Protein AF-A0A376KZ26-F1 (afdb_monomer)

Structure (mmCIF, N/CA/C/O backbone):
data_AF-A0A376KZ26-F1
#
_entry.id   AF-A0A376KZ26-F1
#
loop_
_atom_site.group_PDB
_atom_site.id
_atom_site.type_symbol
_atom_site.label_atom_id
_atom_site.label_alt_id
_atom_site.label_comp_id
_atom_site.label_asym_id
_atom_site.label_entity_id
_atom_site.label_seq_id
_atom_site.pdbx_PDB_ins_code
_atom_site.Cartn_x
_atom_site.Cartn_y
_atom_site.Cartn_z
_atom_site.occupancy
_atom_site.B_iso_or_equiv
_atom_site.auth_seq_id
_atom_site.auth_comp_id
_atom_site.auth_asym_id
_atom_site.auth_atom_id
_atom_site.pdbx_PDB_model_num
ATOM 1 N N . MET A 1 1 ? -1.395 28.522 -6.154 1.00 63.47 1 MET A N 1
ATOM 2 C CA . MET A 1 1 ? -1.865 27.181 -6.564 1.00 63.47 1 MET A CA 1
ATOM 3 C C . MET A 1 1 ? -0.899 26.674 -7.624 1.00 63.47 1 MET A C 1
ATOM 5 O O . MET A 1 1 ? -0.455 27.498 -8.410 1.00 63.47 1 MET A O 1
ATOM 9 N N . ILE A 1 2 ? -0.518 25.394 -7.625 1.00 85.00 2 ILE A N 1
ATOM 10 C CA . ILE A 1 2 ? 0.283 24.841 -8.731 1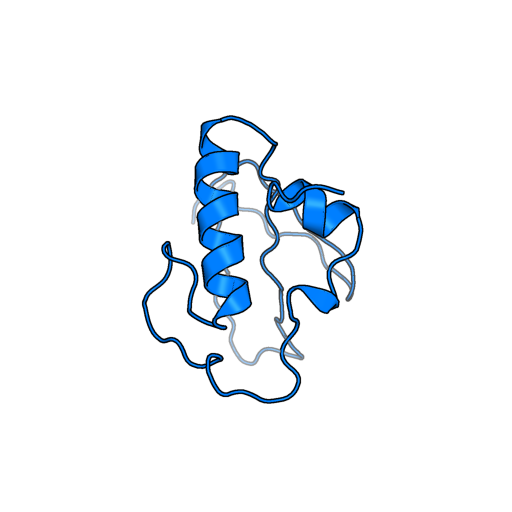.00 85.00 2 ILE A CA 1
ATOM 11 C C . ILE A 1 2 ? -0.651 24.752 -9.942 1.00 85.00 2 ILE A C 1
ATOM 13 O O . ILE A 1 2 ? -1.667 24.070 -9.860 1.00 85.00 2 ILE A O 1
ATOM 17 N N . GLU A 1 3 ? -0.351 25.471 -11.025 1.00 90.69 3 GLU A N 1
ATOM 18 C CA . GLU A 1 3 ? -1.288 25.699 -12.144 1.00 90.69 3 GLU A CA 1
ATOM 19 C C . GLU A 1 3 ? -1.763 24.411 -12.831 1.00 90.69 3 GLU A C 1
ATOM 21 O O . GLU A 1 3 ? -2.890 24.353 -13.308 1.00 90.69 3 GLU A O 1
ATOM 26 N N . ALA A 1 4 ? -0.933 23.365 -12.834 1.00 96.25 4 ALA A N 1
ATOM 27 C CA . ALA A 1 4 ? -1.249 22.074 -13.444 1.00 96.25 4 ALA A CA 1
ATOM 28 C C . ALA A 1 4 ? -1.855 21.042 -12.469 1.00 96.25 4 ALA A C 1
ATOM 30 O O . ALA A 1 4 ? -2.120 19.907 -12.871 1.00 96.25 4 ALA A O 1
ATOM 31 N N . LEU A 1 5 ? -2.067 21.389 -11.191 1.00 97.31 5 LEU A N 1
ATOM 32 C CA . LEU A 1 5 ? -2.683 20.467 -10.234 1.00 97.31 5 LEU A CA 1
ATOM 33 C C . LEU A 1 5 ? -4.133 20.196 -10.651 1.00 97.31 5 LEU A C 1
ATOM 35 O O . LEU A 1 5 ? -4.945 21.114 -10.731 1.00 97.31 5 LEU A O 1
ATOM 39 N N . THR A 1 6 ? -4.457 18.929 -10.895 1.00 97.12 6 THR A N 1
ATOM 40 C CA . THR A 1 6 ? -5.784 18.501 -11.349 1.00 97.12 6 THR A CA 1
ATOM 41 C C . THR A 1 6 ? -6.334 17.442 -10.403 1.00 97.12 6 THR A C 1
ATOM 43 O O . THR A 1 6 ? -5.582 16.616 -9.887 1.00 97.12 6 THR A O 1
ATOM 46 N N . SER A 1 7 ? -7.643 17.482 -10.150 1.00 97.56 7 SER A N 1
ATOM 47 C CA . SER A 1 7 ? -8.310 16.477 -9.321 1.00 97.56 7 SER A CA 1
ATOM 48 C C . SER A 1 7 ? -8.388 15.135 -10.050 1.00 97.56 7 SER A C 1
ATOM 50 O O . SER A 1 7 ? -8.537 15.090 -11.273 1.00 97.56 7 SER A O 1
ATOM 52 N N . ILE A 1 8 ? -8.327 14.042 -9.294 1.00 98.31 8 ILE A N 1
ATOM 53 C CA . ILE A 1 8 ? -8.716 12.726 -9.804 1.00 98.31 8 ILE A CA 1
ATOM 54 C C . ILE A 1 8 ? -10.203 12.749 -10.213 1.00 98.31 8 ILE A C 1
ATOM 56 O O . ILE A 1 8 ? -10.970 13.571 -9.700 1.00 98.31 8 ILE A O 1
ATOM 60 N N . PRO A 1 9 ? -10.647 11.881 -11.137 1.00 98.19 9 PRO A N 1
ATOM 61 C CA . PRO A 1 9 ? -12.068 11.769 -11.446 1.00 98.19 9 PRO A CA 1
ATOM 62 C C . PRO A 1 9 ? -12.872 11.315 -10.219 1.00 98.19 9 PRO A C 1
ATOM 64 O O . PRO A 1 9 ? -12.321 10.841 -9.225 1.00 98.19 9 PRO A O 1
ATOM 67 N N . LYS A 1 10 ? -14.202 11.422 -10.307 1.00 97.88 10 LYS A N 1
ATOM 68 C CA . LYS A 1 10 ? -15.085 10.735 -9.357 1.00 97.88 10 LYS A CA 1
ATOM 69 C C . LYS A 1 10 ? -14.877 9.226 -9.478 1.00 97.88 10 LYS A C 1
ATOM 71 O O . LYS A 1 10 ? -14.725 8.728 -10.591 1.00 97.88 10 LYS A O 1
ATOM 76 N N . LEU A 1 11 ? -14.896 8.549 -8.338 1.00 98.44 11 LEU A N 1
ATOM 77 C CA . LEU A 1 11 ? -14.687 7.112 -8.222 1.00 98.44 11 LEU A CA 1
ATOM 78 C C . LEU A 1 11 ? -15.863 6.475 -7.490 1.00 98.44 11 LEU A C 1
ATOM 80 O O . LEU A 1 11 ? -16.463 7.102 -6.613 1.00 98.44 11 LEU A O 1
ATOM 84 N N . GLU A 1 12 ? -16.116 5.216 -7.810 1.00 98.44 12 GLU A N 1
ATOM 85 C CA . GLU A 1 12 ? -17.002 4.323 -7.079 1.00 98.44 12 GLU A CA 1
ATOM 86 C C . GLU A 1 12 ? -16.181 3.310 -6.262 1.00 98.44 12 GLU A C 1
ATOM 88 O O . GLU A 1 12 ? -14.988 3.085 -6.494 1.00 98.44 12 GLU A O 1
ATOM 93 N N . ALA A 1 13 ? -16.809 2.674 -5.271 1.00 98.44 13 ALA A N 1
ATOM 94 C CA . ALA A 1 13 ? -16.138 1.649 -4.477 1.00 98.44 13 ALA A CA 1
ATOM 95 C C . ALA A 1 13 ? -15.705 0.465 -5.364 1.00 98.44 13 ALA A C 1
ATOM 97 O O . ALA A 1 13 ? -16.534 -0.176 -6.007 1.00 98.44 13 ALA A O 1
ATOM 98 N N . GLY A 1 14 ? -14.404 0.162 -5.357 1.00 98.31 14 GLY A N 1
ATOM 99 C CA . GLY A 1 14 ? -13.790 -0.868 -6.204 1.00 98.31 14 GLY A CA 1
ATOM 100 C C . GLY A 1 14 ? -12.929 -0.304 -7.336 1.00 98.31 14 GLY A C 1
ATOM 101 O O . GLY A 1 14 ? -12.095 -1.038 -7.869 1.00 98.31 14 GLY A O 1
ATOM 102 N N . ASP A 1 15 ? -13.060 0.986 -7.655 1.00 98.69 15 ASP A N 1
ATOM 103 C CA . ASP A 1 15 ? -12.157 1.654 -8.589 1.00 98.69 15 ASP A CA 1
ATOM 104 C C . ASP A 1 15 ? -10.741 1.791 -8.010 1.00 98.69 15 ASP A C 1
ATOM 106 O O . ASP A 1 15 ? -10.519 1.774 -6.797 1.00 98.69 15 ASP A O 1
ATOM 110 N N . SER A 1 16 ? -9.761 1.962 -8.900 1.00 98.69 16 SER A N 1
ATOM 111 C CA . SER A 1 16 ? -8.371 2.230 -8.526 1.00 98.69 16 SER A CA 1
ATOM 112 C C . SER A 1 16 ? -7.796 3.381 -9.342 1.00 98.69 16 SER A C 1
ATOM 114 O O . SER A 1 16 ? -8.135 3.571 -10.510 1.00 98.69 16 SER A O 1
ATOM 116 N N . VAL A 1 17 ? -6.896 4.141 -8.721 1.00 98.56 17 VAL A N 1
ATOM 117 C CA . VAL A 1 17 ? -6.126 5.208 -9.365 1.00 98.56 17 VAL A CA 1
ATOM 118 C C . VAL A 1 17 ? -4.642 4.921 -9.211 1.00 98.56 17 VAL A C 1
ATOM 120 O O . VAL A 1 17 ? -4.198 4.413 -8.184 1.00 98.56 17 VAL A O 1
ATOM 123 N N . TRP A 1 18 ? -3.878 5.251 -10.246 1.00 98.75 18 TRP A N 1
ATOM 124 C CA . TRP A 1 18 ? -2.455 4.950 -10.329 1.00 98.75 18 TRP A CA 1
ATOM 125 C C . TRP A 1 18 ? -1.709 6.195 -10.781 1.00 98.75 18 TRP A C 1
ATOM 127 O O . TRP A 1 18 ? -2.157 6.902 -11.684 1.00 98.75 18 TRP A O 1
ATOM 137 N N . TRP A 1 19 ? -0.551 6.443 -10.184 1.00 98.62 19 TRP A N 1
ATOM 138 C CA . TRP A 1 19 ? 0.366 7.487 -10.617 1.00 98.62 19 TRP A CA 1
ATOM 139 C C . TRP A 1 19 ? 1.794 6.947 -10.618 1.00 98.62 19 TRP A C 1
ATOM 141 O O . TRP A 1 19 ? 2.142 6.045 -9.857 1.00 98.62 19 TRP A O 1
ATOM 151 N N . HIS A 1 20 ? 2.621 7.475 -11.518 1.00 98.75 20 HIS A N 1
ATOM 152 C CA . HIS A 1 20 ? 4.039 7.132 -11.581 1.00 98.75 20 HIS A CA 1
ATOM 153 C C . HIS A 1 20 ? 4.763 7.623 -10.313 1.00 98.75 20 HIS A C 1
ATOM 155 O O . HIS A 1 20 ? 4.370 8.640 -9.744 1.00 98.75 20 HIS A O 1
ATOM 161 N N . CYS A 1 21 ? 5.829 6.937 -9.878 1.00 98.19 21 CYS A N 1
ATOM 162 C CA . CYS A 1 21 ? 6.525 7.245 -8.617 1.00 98.19 21 CYS A CA 1
ATOM 163 C C . CYS A 1 21 ? 7.090 8.674 -8.536 1.00 98.19 21 CYS A C 1
ATOM 165 O O . CYS A 1 21 ? 7.291 9.182 -7.437 1.00 98.19 21 CYS A O 1
ATOM 167 N N . ASP A 1 22 ? 7.273 9.328 -9.684 1.00 98.56 22 ASP A N 1
ATOM 168 C CA . ASP A 1 22 ? 7.778 10.704 -9.784 1.00 98.56 22 ASP A CA 1
ATOM 169 C C . ASP A 1 22 ? 6.663 11.763 -9.938 1.00 98.56 22 ASP A C 1
ATOM 171 O O . ASP A 1 22 ? 6.947 12.947 -10.113 1.00 98.56 22 ASP A O 1
ATOM 175 N N . VAL A 1 23 ? 5.382 11.372 -9.915 1.00 98.38 23 VAL A N 1
ATOM 176 C CA . VAL A 1 23 ? 4.255 12.311 -10.058 1.00 98.38 23 VAL A CA 1
ATOM 177 C C . VAL A 1 23 ? 3.996 13.040 -8.741 1.00 98.38 23 VAL A C 1
ATOM 179 O O . VAL A 1 23 ? 3.741 12.427 -7.700 1.00 98.38 23 VAL 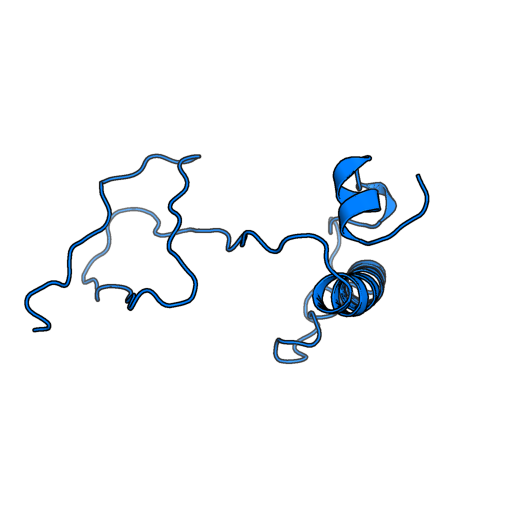A O 1
ATOM 182 N N . ILE A 1 24 ? 4.001 14.374 -8.807 1.00 97.88 24 ILE A N 1
ATOM 183 C CA . ILE A 1 24 ? 3.564 15.240 -7.708 1.00 97.88 24 ILE A CA 1
ATOM 184 C C . ILE A 1 24 ? 2.085 14.959 -7.424 1.00 97.88 24 ILE A C 1
ATOM 186 O O . ILE A 1 24 ? 1.253 15.040 -8.325 1.00 97.88 24 ILE A O 1
ATOM 190 N N . HIS A 1 25 ? 1.755 14.669 -6.168 1.00 97.56 25 HIS A N 1
ATOM 191 C CA . HIS A 1 25 ? 0.391 14.392 -5.730 1.00 97.56 25 HIS A CA 1
ATOM 192 C C . HIS A 1 25 ? 0.115 15.034 -4.366 1.00 97.56 25 HIS A C 1
ATOM 194 O O . HIS A 1 25 ? 1.031 15.305 -3.588 1.00 97.56 25 HIS A O 1
ATOM 200 N N . SER A 1 26 ? -1.158 15.301 -4.083 1.00 97.19 26 SER A N 1
ATOM 201 C CA . SER A 1 26 ? -1.625 15.819 -2.798 1.00 97.19 26 SER A CA 1
ATOM 202 C C . SER A 1 26 ? -3.062 15.376 -2.526 1.00 97.19 26 SER A C 1
ATOM 204 O O . SER A 1 26 ? -3.793 14.993 -3.439 1.00 97.19 26 SER A O 1
ATOM 206 N N . VAL A 1 27 ? -3.467 15.442 -1.257 1.00 97.38 27 VAL A N 1
ATOM 207 C CA . VAL A 1 27 ? -4.860 15.268 -0.833 1.00 97.38 27 VAL A CA 1
ATOM 208 C C . VAL A 1 27 ? -5.434 16.654 -0.550 1.00 97.38 27 VAL A C 1
ATOM 210 O O . VAL A 1 27 ? -4.842 17.428 0.203 1.00 97.38 27 VAL A O 1
ATOM 213 N N . ALA A 1 28 ? -6.554 16.993 -1.189 1.00 96.69 28 ALA A N 1
ATOM 214 C CA . ALA A 1 28 ? -7.202 18.285 -0.991 1.00 96.69 28 ALA A CA 1
ATOM 215 C C . ALA A 1 28 ? -7.799 18.395 0.428 1.00 96.69 28 ALA A C 1
ATOM 217 O O . ALA A 1 28 ? -8.287 17.393 0.956 1.00 96.69 28 ALA A O 1
ATOM 218 N N . PRO A 1 29 ? -7.800 19.590 1.050 1.00 96.94 29 PRO A N 1
ATOM 219 C CA . PRO A 1 29 ? -8.520 19.804 2.301 1.00 96.94 29 PRO A CA 1
ATOM 220 C C . PRO A 1 29 ? -10.032 19.672 2.080 1.00 96.94 29 PRO A C 1
ATOM 222 O O . PRO A 1 29 ? -10.537 19.946 0.989 1.00 96.94 29 PRO A O 1
ATOM 225 N N . VAL A 1 30 ? -10.761 19.294 3.131 1.00 97.00 30 VAL A N 1
ATOM 226 C CA . VAL A 1 30 ? -12.218 19.148 3.090 1.00 97.00 30 VAL A CA 1
ATOM 227 C C . VAL A 1 30 ? -12.856 19.754 4.333 1.00 97.00 30 VAL A C 1
ATOM 229 O O . VAL A 1 30 ? -12.377 19.574 5.451 1.00 97.00 30 VAL A O 1
ATOM 232 N N . GLU A 1 31 ? -13.971 20.444 4.128 1.00 97.88 31 GLU A N 1
ATOM 233 C CA . GLU A 1 31 ? -14.876 20.878 5.186 1.00 97.88 31 GLU A CA 1
ATOM 234 C C . GLU A 1 31 ? -16.204 20.139 5.012 1.00 97.88 31 GLU A C 1
ATOM 236 O O . GLU A 1 31 ? -16.701 20.012 3.893 1.00 97.88 31 GLU A O 1
ATOM 241 N N . ASN A 1 32 ? -16.775 19.638 6.112 1.00 96.94 32 ASN A N 1
ATOM 242 C CA . ASN A 1 32 ? -18.063 18.932 6.118 1.00 96.94 32 ASN A CA 1
ATOM 243 C C . ASN A 1 32 ? -18.163 17.804 5.061 1.00 96.94 32 ASN A C 1
ATOM 245 O O . ASN A 1 32 ? -19.115 17.751 4.275 1.00 96.94 32 ASN A O 1
ATOM 249 N N . GLN A 1 33 ? -17.162 16.914 5.025 1.00 97.19 33 GLN A N 1
ATOM 250 C CA . GLN A 1 33 ? -17.121 15.793 4.082 1.00 97.19 33 GLN A CA 1
ATOM 251 C C . GLN A 1 33 ? -18.423 14.982 4.118 1.00 97.19 33 GLN A C 1
ATOM 253 O O . GLN A 1 33 ? -18.912 14.613 5.184 1.00 97.19 33 GLN A O 1
ATOM 258 N N . GLN A 1 34 ? -18.956 14.676 2.937 1.00 97.94 34 GLN A N 1
ATOM 259 C CA . GLN A 1 34 ? -20.118 13.808 2.781 1.00 97.94 34 GLN A CA 1
ATOM 260 C C . GLN A 1 34 ? -19.656 12.393 2.433 1.00 97.94 34 GLN A C 1
ATOM 262 O O . GLN A 1 34 ? -18.938 12.196 1.455 1.00 97.94 34 GLN A O 1
ATOM 267 N N . GLY A 1 35 ? -20.075 11.410 3.230 1.00 96.56 35 GLY A N 1
ATOM 268 C CA . GLY A 1 35 ? -19.636 10.023 3.075 1.00 96.56 35 GLY A CA 1
ATOM 269 C C . GLY A 1 35 ? -18.186 9.779 3.516 1.00 96.56 35 GLY A C 1
ATOM 270 O O . GLY A 1 35 ? -17.586 10.562 4.256 1.00 96.56 35 GLY A O 1
ATOM 271 N N . TRP A 1 36 ? -17.633 8.650 3.075 1.00 97.62 36 TRP A N 1
ATOM 272 C CA . TRP A 1 36 ? -16.316 8.162 3.485 1.00 97.62 36 TRP A CA 1
ATOM 273 C C . TRP A 1 36 ? -15.258 8.411 2.409 1.00 97.62 36 TRP A C 1
ATOM 275 O O . TRP A 1 36 ? -15.508 8.186 1.229 1.00 97.62 36 TRP A O 1
ATOM 285 N N . GLY A 1 37 ? -14.058 8.803 2.837 1.00 96.88 37 GLY A N 1
ATOM 286 C CA . GLY A 1 37 ? -12.866 8.944 1.993 1.00 96.88 37 GLY A CA 1
ATOM 287 C C . GLY A 1 37 ? -11.882 7.796 2.213 1.00 96.88 37 GLY A C 1
ATOM 288 O O . GLY A 1 37 ? -10.698 8.036 2.430 1.00 96.88 37 GLY A O 1
ATOM 289 N N . ASN A 1 38 ? -12.381 6.558 2.259 1.00 98.44 38 ASN A N 1
ATOM 290 C CA . ASN A 1 38 ? -11.587 5.386 2.633 1.00 98.44 38 ASN A CA 1
ATOM 291 C C . ASN A 1 38 ? -10.851 4.823 1.412 1.00 98.44 38 ASN A C 1
ATOM 293 O O . ASN A 1 38 ? -11.467 4.591 0.373 1.00 98.44 38 ASN A O 1
ATOM 297 N N . VAL A 1 39 ? -9.558 4.539 1.559 1.00 98.50 39 VAL A N 1
ATOM 298 C CA . VAL A 1 39 ? -8.726 3.912 0.522 1.00 98.50 39 VAL A CA 1
ATOM 299 C C . VAL A 1 39 ? -7.797 2.868 1.140 1.00 98.50 39 VAL A C 1
ATOM 301 O O . VAL A 1 39 ? -7.450 2.960 2.316 1.00 98.50 39 VAL A O 1
ATOM 304 N N . MET A 1 40 ? -7.369 1.891 0.340 1.00 98.62 40 MET A N 1
ATOM 305 C CA . MET A 1 40 ? -6.270 0.980 0.678 1.00 98.62 40 MET A CA 1
ATOM 306 C C . MET A 1 40 ? -5.079 1.278 -0.234 1.00 98.62 40 MET A C 1
ATOM 308 O O . MET A 1 40 ? -5.240 1.368 -1.450 1.00 98.62 40 MET A O 1
ATOM 312 N N . TYR A 1 41 ? -3.882 1.417 0.336 1.00 98.50 41 TYR A N 1
ATOM 313 C CA . TYR A 1 41 ? -2.664 1.673 -0.435 1.00 98.50 41 TYR A CA 1
ATOM 314 C C . TYR A 1 41 ? -2.071 0.361 -0.963 1.00 98.50 41 TYR A C 1
ATOM 316 O O . TYR A 1 41 ? -1.561 -0.448 -0.191 1.0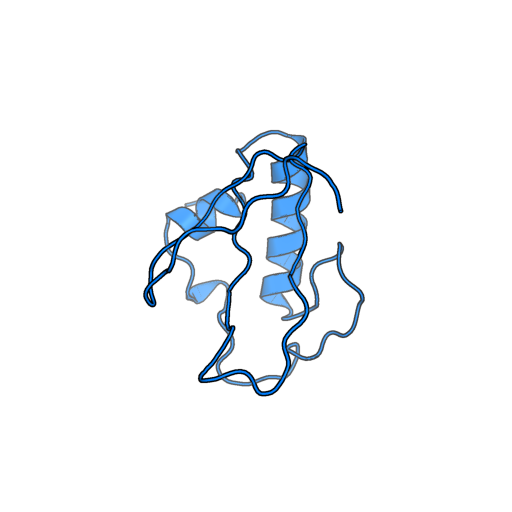0 98.50 41 TYR A O 1
ATOM 324 N N . ILE A 1 42 ? -2.131 0.154 -2.283 1.00 98.62 42 ILE A N 1
ATOM 325 C CA . ILE A 1 42 ? -1.620 -1.049 -2.960 1.00 98.62 42 ILE A CA 1
ATOM 326 C C . ILE A 1 42 ? -0.760 -0.611 -4.162 1.00 98.62 42 ILE A C 1
ATOM 328 O O . ILE A 1 42 ? -1.309 -0.292 -5.216 1.00 98.62 42 ILE A O 1
ATOM 332 N N . PRO A 1 43 ? 0.580 -0.545 -4.031 1.00 98.56 43 PRO A N 1
ATOM 333 C CA . PRO A 1 43 ? 1.451 -0.078 -5.106 1.00 98.56 43 PRO A CA 1
ATOM 334 C C . PRO A 1 43 ? 1.757 -1.175 -6.136 1.00 98.56 43 PRO A C 1
ATOM 336 O O . PRO A 1 43 ? 1.670 -2.372 -5.859 1.00 98.56 43 PRO A O 1
ATOM 339 N N . ALA A 1 44 ? 2.235 -0.761 -7.310 1.00 98.69 44 ALA A N 1
ATOM 340 C CA . ALA A 1 44 ? 2.869 -1.655 -8.274 1.00 98.69 44 ALA A CA 1
ATOM 341 C C . ALA A 1 44 ? 4.387 -1.720 -8.013 1.00 98.69 44 ALA A C 1
ATOM 343 O O . ALA A 1 44 ? 5.139 -0.850 -8.447 1.00 98.69 44 ALA A O 1
ATOM 344 N N . ALA A 1 45 ? 4.843 -2.758 -7.306 1.00 98.56 45 ALA A N 1
ATOM 345 C CA . ALA A 1 45 ? 6.262 -3.014 -7.045 1.00 98.56 45 ALA A CA 1
ATOM 346 C C . ALA A 1 45 ? 6.722 -4.279 -7.804 1.00 98.56 45 ALA A C 1
ATOM 348 O O . ALA A 1 45 ? 6.436 -5.392 -7.358 1.00 98.56 45 ALA A O 1
ATOM 349 N N . PRO A 1 46 ? 7.402 -4.153 -8.962 1.00 98.56 46 PRO A N 1
ATOM 350 C CA . PRO A 1 46 ? 7.757 -5.307 -9.786 1.00 98.56 46 PRO A CA 1
ATOM 351 C C . PRO A 1 46 ? 8.798 -6.202 -9.107 1.00 98.56 46 PRO A C 1
ATOM 353 O O . PRO A 1 46 ? 9.620 -5.736 -8.315 1.00 98.56 46 PRO A O 1
ATOM 356 N N . MET A 1 47 ? 8.796 -7.489 -9.462 1.00 98.44 47 MET A N 1
ATOM 357 C CA . MET A 1 47 ? 9.786 -8.441 -8.963 1.00 98.44 47 MET A CA 1
ATOM 358 C C . MET A 1 47 ? 11.182 -8.088 -9.490 1.00 98.44 47 MET A C 1
ATOM 360 O O . MET A 1 47 ? 11.434 -8.117 -10.693 1.00 98.44 47 MET A O 1
ATOM 364 N N . CYS A 1 48 ? 12.089 -7.770 -8.573 1.00 98.62 48 CYS A N 1
ATOM 365 C CA . CYS A 1 48 ? 13.508 -7.544 -8.821 1.00 98.62 48 CYS A CA 1
ATOM 366 C C . CYS A 1 48 ? 14.291 -7.845 -7.537 1.00 98.62 48 CYS A C 1
ATOM 368 O O . CYS A 1 48 ? 13.695 -7.947 -6.465 1.00 98.62 48 CYS A O 1
ATOM 370 N N . GLU A 1 49 ? 15.617 -7.951 -7.622 1.00 98.69 49 GLU A N 1
ATOM 371 C CA . GLU A 1 49 ? 16.480 -8.291 -6.480 1.00 98.69 49 GLU A CA 1
ATOM 372 C C . GLU A 1 49 ? 16.212 -7.409 -5.248 1.00 98.69 49 GLU A C 1
ATOM 374 O O . GLU A 1 49 ? 15.982 -7.912 -4.148 1.00 98.69 49 GLU A O 1
ATOM 379 N N . LYS A 1 50 ? 16.141 -6.087 -5.452 1.00 98.75 50 LYS A N 1
ATOM 380 C CA . LYS A 1 50 ? 15.858 -5.116 -4.388 1.00 98.75 50 LYS A CA 1
ATOM 381 C C . LYS A 1 50 ? 14.505 -5.370 -3.716 1.00 98.75 50 LYS A C 1
ATOM 383 O O . LYS A 1 50 ? 14.420 -5.379 -2.489 1.00 98.75 50 LYS A O 1
ATOM 388 N N . ASN A 1 51 ? 13.452 -5.549 -4.508 1.00 98.81 51 ASN A N 1
ATOM 389 C CA . ASN A 1 51 ? 12.093 -5.685 -3.987 1.00 98.81 51 ASN A CA 1
ATOM 390 C C . ASN A 1 51 ? 11.879 -7.057 -3.339 1.00 98.81 51 ASN A C 1
ATOM 392 O O . ASN A 1 51 ? 11.236 -7.137 -2.296 1.00 98.81 51 ASN A O 1
ATOM 396 N N . LEU A 1 52 ? 12.480 -8.117 -3.885 1.00 98.69 52 LEU A N 1
ATOM 397 C CA . LEU A 1 52 ? 12.437 -9.461 -3.309 1.00 98.69 52 LEU A CA 1
ATOM 398 C C . LEU A 1 52 ? 13.123 -9.510 -1.938 1.00 98.69 52 LEU A C 1
ATOM 400 O O . LEU A 1 52 ? 12.577 -10.073 -0.988 1.00 98.69 52 LEU A O 1
ATOM 404 N N . ALA A 1 53 ? 14.276 -8.847 -1.803 1.00 98.69 53 ALA A N 1
ATOM 405 C CA . ALA A 1 53 ? 14.965 -8.732 -0.522 1.00 98.69 53 ALA A CA 1
ATOM 406 C C . ALA A 1 53 ? 14.081 -8.081 0.558 1.00 98.69 53 ALA A C 1
ATOM 408 O O . ALA A 1 53 ? 14.149 -8.461 1.730 1.00 98.69 53 ALA A O 1
ATOM 409 N N . TYR A 1 54 ? 13.229 -7.121 0.180 1.00 98.75 54 TYR A N 1
ATOM 410 C CA . TYR A 1 54 ? 12.257 -6.531 1.100 1.00 98.75 54 TYR A CA 1
ATOM 411 C C . TYR A 1 54 ? 11.030 -7.425 1.322 1.00 98.75 54 TYR A C 1
ATOM 413 O O . TYR A 1 54 ? 10.588 -7.574 2.460 1.00 98.75 54 TYR A O 1
ATOM 421 N N . ALA A 1 55 ? 10.526 -8.093 0.284 1.00 98.75 55 ALA A N 1
ATOM 422 C CA . ALA A 1 55 ? 9.380 -8.996 0.373 1.00 98.75 55 ALA A CA 1
ATOM 423 C C . ALA A 1 55 ? 9.594 -10.120 1.406 1.00 98.75 55 ALA A C 1
ATOM 425 O O . ALA A 1 55 ? 8.686 -10.445 2.172 1.00 98.75 55 ALA A O 1
ATOM 426 N N . HIS A 1 56 ? 10.816 -10.646 1.530 1.00 98.62 56 HIS A N 1
ATOM 427 C CA . HIS A 1 56 ? 11.150 -11.605 2.589 1.00 98.62 56 HIS A CA 1
ATOM 428 C C . HIS A 1 56 ? 11.018 -11.025 4.010 1.00 98.62 56 HIS A C 1
ATOM 430 O O . HIS A 1 56 ? 10.624 -11.741 4.933 1.00 98.62 56 HIS A O 1
ATOM 436 N N . LYS A 1 57 ? 11.290 -9.727 4.204 1.00 98.62 57 LYS A N 1
ATOM 437 C CA . LYS A 1 57 ? 11.046 -9.040 5.485 1.00 98.62 57 LYS A CA 1
ATOM 438 C C . LYS A 1 57 ? 9.550 -8.844 5.730 1.00 98.62 57 LYS A C 1
ATOM 440 O O . LYS A 1 57 ? 9.101 -9.049 6.854 1.00 98.62 57 LYS A O 1
ATOM 445 N N . VAL A 1 58 ? 8.781 -8.527 4.685 1.00 98.75 58 VAL A N 1
ATOM 446 C CA . VAL A 1 58 ? 7.313 -8.428 4.754 1.00 98.75 58 VAL A CA 1
ATOM 447 C C . VAL A 1 58 ? 6.698 -9.762 5.183 1.00 98.75 58 VAL A C 1
ATOM 449 O O . VAL A 1 58 ? 5.864 -9.776 6.082 1.00 98.75 58 VAL A O 1
ATOM 452 N N . LYS A 1 59 ? 7.165 -10.896 4.640 1.00 98.62 59 LYS A N 1
ATOM 453 C CA . LYS A 1 59 ? 6.738 -12.233 5.091 1.00 98.62 59 LYS A CA 1
ATOM 454 C C . LYS A 1 59 ? 6.930 -12.417 6.601 1.00 98.62 59 LYS A C 1
ATOM 456 O O . LYS A 1 59 ? 6.023 -12.896 7.276 1.00 98.62 59 LYS A O 1
ATOM 461 N N . ALA A 1 60 ? 8.101 -12.052 7.128 1.00 98.62 60 ALA A N 1
ATOM 462 C CA . ALA A 1 60 ? 8.401 -12.186 8.553 1.00 98.62 60 ALA A CA 1
ATOM 463 C C . ALA A 1 60 ? 7.543 -11.255 9.433 1.00 98.62 60 ALA A C 1
ATOM 465 O O . ALA A 1 60 ? 7.188 -11.631 10.549 1.00 98.62 60 ALA A O 1
ATOM 466 N N . ALA A 1 61 ? 7.203 -10.058 8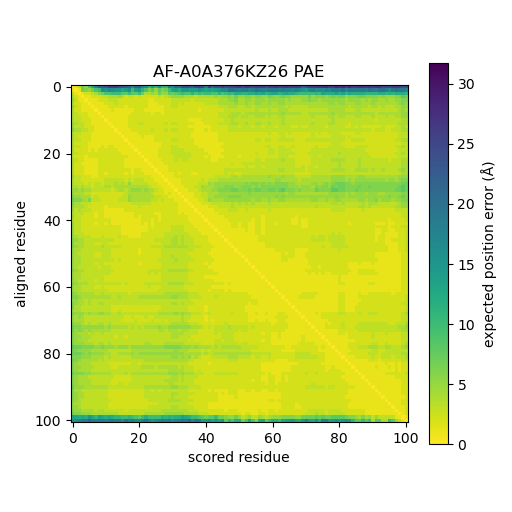.942 1.00 98.75 61 ALA A N 1
ATOM 467 C CA . ALA A 1 61 ? 6.288 -9.141 9.622 1.00 98.75 61 ALA A CA 1
ATOM 468 C C . ALA A 1 61 ? 4.853 -9.694 9.642 1.00 98.75 61 ALA A C 1
ATOM 470 O O . ALA A 1 61 ? 4.244 -9.750 10.708 1.00 98.75 61 ALA A O 1
ATOM 471 N N . LEU A 1 62 ? 4.361 -10.206 8.505 1.00 98.62 62 LEU A N 1
ATOM 472 C CA . LEU A 1 62 ? 3.037 -10.826 8.377 1.00 98.62 62 LEU A CA 1
ATOM 473 C C . LEU A 1 62 ? 2.854 -12.014 9.334 1.00 98.62 62 LEU A C 1
ATOM 475 O O . LEU A 1 62 ? 1.827 -12.125 10.003 1.00 98.62 62 LEU A O 1
ATOM 479 N N . GLU A 1 63 ? 3.864 -12.880 9.440 1.00 98.19 63 GLU A N 1
ATOM 480 C CA . GLU A 1 63 ? 3.849 -14.025 10.359 1.00 98.19 63 GLU A CA 1
ATOM 481 C C . GLU A 1 63 ? 3.642 -13.594 11.818 1.00 98.19 63 GLU A C 1
ATOM 483 O O . GLU A 1 63 ? 2.881 -14.218 12.555 1.00 98.19 63 GLU A O 1
ATOM 488 N N . LYS A 1 64 ? 4.271 -12.485 12.219 1.00 98.12 64 LYS A N 1
ATOM 489 C CA . LYS A 1 64 ? 4.196 -11.944 13.582 1.00 98.12 64 LYS A CA 1
ATOM 490 C C . LYS A 1 64 ? 3.027 -10.979 13.800 1.00 98.12 64 LYS A C 1
ATOM 492 O O . LYS A 1 64 ? 2.728 -10.668 14.946 1.00 98.12 64 LYS A O 1
ATOM 497 N N . GLY A 1 65 ? 2.394 -10.487 12.734 1.00 98.44 65 GLY A N 1
ATOM 498 C CA . GLY A 1 65 ? 1.453 -9.364 12.804 1.00 98.44 65 GLY A CA 1
ATOM 499 C C . GLY A 1 65 ? 2.106 -8.041 13.218 1.00 98.44 65 GLY A C 1
ATOM 500 O O . GLY A 1 65 ? 1.432 -7.188 13.782 1.00 98.44 65 GLY A O 1
ATOM 501 N N . ALA A 1 66 ? 3.417 -7.901 13.010 1.00 98.69 66 ALA A N 1
ATOM 502 C CA . ALA A 1 66 ? 4.159 -6.684 13.334 1.00 98.69 66 ALA A CA 1
ATOM 503 C C . ALA A 1 66 ? 4.032 -5.648 12.205 1.00 98.69 66 ALA A C 1
ATOM 505 O O . ALA A 1 66 ? 3.826 -6.020 11.044 1.00 98.69 66 ALA A O 1
ATOM 506 N N . SER A 1 67 ? 4.226 -4.367 12.524 1.00 98.69 67 SER A N 1
ATOM 507 C CA . SER A 1 67 ? 4.299 -3.302 11.523 1.00 98.69 67 SER A CA 1
ATOM 508 C C . SER A 1 67 ? 5.425 -3.603 10.517 1.00 98.69 67 SER A C 1
ATOM 510 O O . SER A 1 67 ? 6.530 -3.992 10.925 1.00 98.69 67 SER A O 1
ATOM 512 N N . PRO A 1 68 ? 5.201 -3.433 9.199 1.00 98.62 68 PRO A N 1
ATOM 513 C CA . PRO A 1 68 ? 6.272 -3.554 8.215 1.00 98.62 68 PRO A CA 1
ATOM 514 C C . PRO A 1 68 ? 7.418 -2.569 8.507 1.00 98.62 68 PRO A C 1
ATOM 516 O O . PRO A 1 68 ? 7.211 -1.495 9.064 1.00 98.62 68 PRO A O 1
ATOM 519 N N . GLY A 1 69 ? 8.656 -2.946 8.170 1.00 98.00 69 GLY A N 1
ATOM 520 C CA . GLY A 1 69 ? 9.860 -2.250 8.652 1.00 98.00 69 GLY A CA 1
ATOM 521 C C . GLY A 1 69 ? 10.104 -0.842 8.091 1.00 98.00 69 GLY A C 1
ATOM 522 O O . GLY A 1 69 ? 10.999 -0.154 8.577 1.00 98.00 69 GLY A O 1
ATOM 523 N N . ASP A 1 70 ? 9.357 -0.439 7.070 1.00 98.38 70 ASP A N 1
ATOM 524 C CA . ASP A 1 70 ? 9.307 0.903 6.485 1.00 98.38 70 ASP A CA 1
ATOM 525 C C . ASP A 1 70 ? 8.310 1.837 7.193 1.00 98.38 70 ASP A C 1
ATOM 527 O O . ASP A 1 70 ? 8.300 3.035 6.908 1.00 98.38 70 ASP A O 1
ATOM 531 N N . PHE A 1 71 ? 7.536 1.323 8.153 1.00 98.50 71 PHE A N 1
ATOM 532 C CA . PHE A 1 71 ? 6.637 2.092 9.011 1.00 98.50 71 PHE A CA 1
ATOM 533 C C . PHE A 1 71 ? 7.136 2.128 10.467 1.00 98.50 71 PHE A C 1
ATOM 535 O O . PHE A 1 71 ? 7.965 1.304 10.875 1.00 98.50 71 PHE A O 1
ATOM 542 N N . PRO A 1 72 ? 6.652 3.083 11.286 1.00 98.44 72 PRO A N 1
ATOM 543 C CA . PRO A 1 72 ? 6.869 3.057 12.727 1.00 98.44 72 PRO A CA 1
ATOM 544 C C . PRO A 1 72 ? 6.434 1.723 13.348 1.00 98.44 72 PRO A C 1
ATOM 546 O O . PRO A 1 72 ? 5.440 1.118 12.948 1.00 98.44 72 PRO A O 1
ATOM 549 N N . ARG A 1 73 ? 7.185 1.266 14.354 1.00 97.75 73 ARG A N 1
ATOM 550 C CA . ARG A 1 73 ? 6.905 0.017 15.079 1.00 97.75 73 ARG A CA 1
ATOM 551 C C . ARG A 1 73 ? 5.797 0.204 16.106 1.00 97.75 73 ARG A C 1
ATOM 553 O O . ARG A 1 73 ? 6.048 0.220 17.308 1.00 97.75 73 ARG A O 1
ATOM 560 N N . GLU A 1 74 ? 4.591 0.408 15.609 1.00 98.44 74 GLU A N 1
ATOM 561 C CA . GLU A 1 74 ? 3.391 0.487 16.437 1.00 98.44 74 GLU A CA 1
ATOM 562 C C . GLU A 1 74 ? 2.903 -0.912 16.841 1.00 98.44 74 GLU A C 1
ATOM 564 O O . GLU A 1 74 ? 2.424 -1.084 17.958 1.00 98.44 74 GLU A O 1
ATOM 569 N N . ASP A 1 75 ? 3.082 -1.914 15.966 1.00 98.38 75 ASP A N 1
ATOM 570 C CA . ASP A 1 75 ? 2.864 -3.345 16.234 1.00 98.38 75 ASP A CA 1
ATOM 571 C C . ASP A 1 75 ? 1.472 -3.681 16.817 1.00 98.38 75 ASP A C 1
ATOM 573 O O . ASP A 1 75 ? 1.295 -4.682 17.520 1.00 98.38 75 ASP A O 1
ATOM 577 N N . TYR A 1 76 ? 0.462 -2.863 16.498 1.00 98.44 76 TYR A N 1
ATOM 578 C CA . TYR A 1 76 ? -0.896 -2.984 17.037 1.00 98.44 76 TYR A CA 1
ATOM 579 C C . TYR A 1 76 ? -1.509 -4.371 16.813 1.00 98.44 76 TYR A C 1
ATOM 581 O O . TYR A 1 76 ? -2.122 -4.934 17.719 1.00 98.44 76 TYR A O 1
ATOM 589 N N . GLU A 1 77 ? -1.319 -4.933 15.619 1.00 98.50 77 GLU A N 1
ATOM 590 C CA . GLU A 1 77 ? -2.020 -6.132 15.147 1.00 98.50 77 GLU A CA 1
ATOM 591 C C . GLU A 1 77 ? -1.393 -7.452 15.618 1.00 98.50 77 GLU A C 1
ATOM 593 O O . GLU A 1 77 ? -1.900 -8.534 15.301 1.00 98.50 77 GLU A O 1
ATOM 598 N N . THR A 1 78 ? -0.307 -7.390 16.393 1.00 98.31 78 THR A N 1
ATOM 599 C CA . THR A 1 78 ? 0.435 -8.573 16.862 1.00 98.31 78 THR A CA 1
ATOM 600 C C . THR A 1 78 ? -0.452 -9.559 17.624 1.00 98.31 78 THR A C 1
ATOM 602 O O . THR A 1 78 ? -0.322 -10.768 17.435 1.00 98.31 78 THR A O 1
ATOM 605 N N . ASN A 1 79 ? -1.406 -9.044 18.408 1.00 97.50 79 ASN A N 1
ATOM 606 C CA . ASN A 1 79 ? -2.316 -9.830 19.250 1.00 97.50 79 ASN A CA 1
ATOM 607 C C . ASN A 1 79 ? -3.789 -9.755 18.810 1.00 97.50 79 ASN A C 1
ATOM 609 O O . ASN A 1 79 ? -4.668 -10.165 19.565 1.00 97.50 79 ASN A O 1
ATOM 613 N N . TRP A 1 80 ? -4.085 -9.185 17.640 1.00 98.25 80 TRP A N 1
ATOM 614 C CA . TRP A 1 80 ? -5.466 -9.089 17.163 1.00 98.25 80 TRP A CA 1
ATOM 615 C C . TRP A 1 80 ? -5.982 -10.444 16.677 1.00 98.25 80 TRP A C 1
ATOM 617 O O . TRP A 1 80 ? -5.272 -11.201 16.013 1.00 98.25 80 TRP A O 1
ATOM 627 N N . GLU A 1 81 ? -7.247 -10.726 16.978 1.00 98.19 81 GLU A N 1
ATOM 628 C CA . GLU A 1 81 ? -7.968 -11.869 16.421 1.00 98.19 81 GLU A CA 1
ATOM 629 C C . GLU A 1 81 ? -8.491 -11.545 15.010 1.00 98.19 81 GLU A C 1
ATOM 631 O O . GLU A 1 81 ? -8.751 -10.390 14.678 1.00 98.19 81 GLU A O 1
ATOM 636 N N . GLY A 1 82 ? -8.652 -12.566 14.161 1.00 97.50 82 GLY A N 1
ATOM 637 C CA . GLY A 1 82 ? -9.207 -12.404 12.808 1.00 97.50 82 GLY A CA 1
ATOM 638 C C . GLY A 1 82 ? -8.264 -11.774 11.773 1.00 97.50 82 GLY A C 1
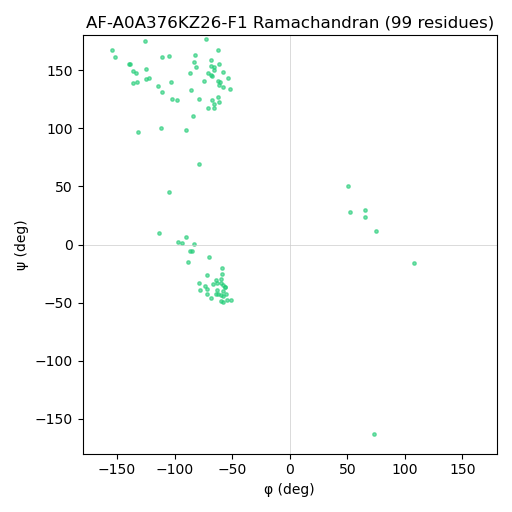ATOM 639 O O . GLY A 1 82 ? -8.711 -11.423 10.682 1.00 97.50 82 GLY A O 1
ATOM 640 N N . ARG A 1 83 ? -6.969 -11.635 12.084 1.00 98.38 83 ARG A N 1
ATOM 641 C CA . ARG A 1 83 ? -5.954 -11.136 11.145 1.00 98.38 83 ARG A CA 1
ATOM 642 C C . ARG A 1 83 ? -5.719 -12.126 9.999 1.00 98.38 83 ARG A C 1
ATOM 644 O O . ARG A 1 83 ? -5.701 -13.334 10.217 1.00 98.38 83 ARG A O 1
ATOM 651 N N . PHE A 1 84 ? -5.447 -11.606 8.802 1.00 98.56 84 PHE A N 1
ATOM 652 C CA . PHE A 1 84 ? -4.920 -12.395 7.686 1.00 98.56 84 PHE A CA 1
ATOM 653 C C . PHE A 1 84 ? -3.552 -12.999 8.046 1.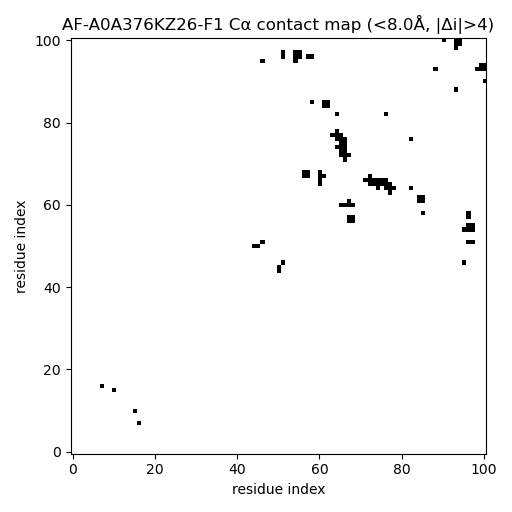00 98.56 84 PHE A C 1
ATOM 655 O O . PHE A 1 84 ? -2.688 -12.328 8.621 1.00 98.56 84 PHE A O 1
ATOM 662 N N . THR A 1 85 ? -3.331 -14.261 7.693 1.00 98.31 85 THR A N 1
ATOM 663 C CA . THR A 1 85 ? -2.125 -15.020 8.042 1.00 98.31 85 THR A CA 1
ATOM 664 C C . THR A 1 85 ? -1.442 -15.618 6.812 1.00 98.31 85 THR A C 1
ATOM 666 O O . THR A 1 85 ? -1.950 -15.576 5.694 1.00 98.31 85 THR A O 1
ATOM 669 N N . LEU A 1 86 ? -0.274 -16.242 7.010 1.00 97.94 86 LEU A N 1
ATOM 670 C CA . LEU A 1 86 ? 0.404 -16.984 5.941 1.00 97.94 86 LEU A CA 1
ATOM 671 C C . LEU A 1 86 ? -0.454 -18.121 5.356 1.00 97.94 86 LEU A C 1
ATOM 673 O O . LEU A 1 86 ? -0.235 -18.506 4.207 1.00 97.94 86 LEU A O 1
ATOM 677 N N . ALA A 1 87 ? -1.408 -18.661 6.123 1.00 97.56 87 ALA A N 1
ATOM 678 C CA . ALA A 1 87 ? -2.297 -19.728 5.667 1.00 97.56 87 ALA A CA 1
ATOM 679 C C . ALA A 1 87 ? -3.336 -19.234 4.647 1.00 97.56 87 ALA A C 1
ATOM 681 O O . ALA A 1 87 ? -3.770 -20.009 3.796 1.00 97.56 87 ALA A O 1
ATOM 682 N N . ASP A 1 88 ? -3.677 -17.947 4.690 1.00 98.38 88 ASP A N 1
ATOM 683 C CA . ASP A 1 88 ? -4.697 -17.329 3.838 1.00 98.38 88 ASP A CA 1
ATOM 684 C C . ASP A 1 88 ? -4.136 -16.888 2.470 1.00 98.38 88 ASP A C 1
ATOM 686 O O . ASP A 1 88 ? -4.869 -16.458 1.576 1.00 98.38 88 ASP A O 1
ATOM 690 N N . LEU A 1 89 ? -2.816 -17.002 2.273 1.00 98.31 89 LEU A N 1
ATOM 691 C CA . LEU A 1 89 ? -2.154 -16.656 1.019 1.00 98.31 89 LEU A CA 1
ATOM 692 C C . LEU A 1 89 ? -2.546 -17.611 -0.113 1.00 98.31 89 LEU A C 1
ATOM 694 O O . LEU A 1 89 ? -2.278 -18.816 -0.081 1.00 98.31 89 LEU A O 1
ATOM 698 N N . ASN A 1 90 ? -3.056 -17.032 -1.198 1.00 98.19 90 ASN A N 1
ATOM 699 C CA . ASN A 1 90 ? -3.165 -17.718 -2.481 1.00 98.19 90 ASN A CA 1
ATOM 700 C C . ASN A 1 90 ? -1.782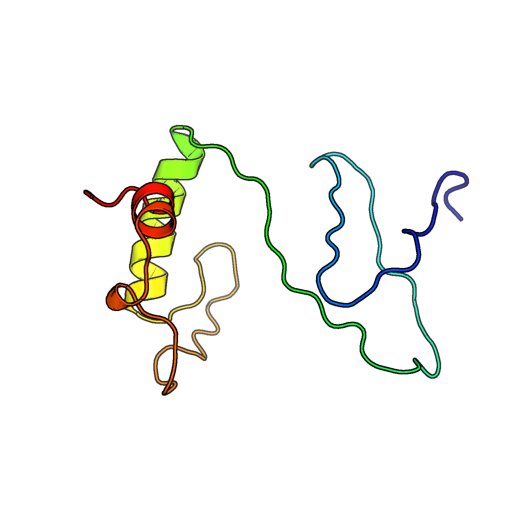 -17.887 -3.158 1.00 98.19 90 ASN A C 1
ATOM 702 O O . ASN A 1 90 ? -0.755 -17.394 -2.682 1.00 98.19 90 ASN A O 1
ATOM 706 N N . ILE A 1 91 ? -1.750 -18.564 -4.312 1.00 98.38 91 ILE A N 1
ATOM 707 C CA . ILE A 1 91 ? -0.506 -18.818 -5.061 1.00 98.38 91 ILE A CA 1
ATOM 708 C C . ILE A 1 91 ? 0.222 -17.531 -5.487 1.00 98.38 91 ILE A C 1
ATOM 710 O O . ILE A 1 91 ? 1.452 -17.492 -5.516 1.00 98.38 91 ILE A O 1
ATOM 714 N N . HIS A 1 92 ? -0.516 -16.460 -5.789 1.00 98.38 92 HIS A N 1
ATOM 715 C CA . HIS A 1 92 ? 0.066 -15.176 -6.177 1.00 98.38 92 HIS A CA 1
ATOM 716 C C . HIS A 1 92 ? 0.718 -14.479 -4.982 1.00 98.38 92 HIS A C 1
ATOM 718 O O . HIS A 1 92 ? 1.840 -13.999 -5.110 1.00 98.38 92 HIS A O 1
ATOM 724 N N . GLY A 1 93 ? 0.065 -14.486 -3.817 1.00 98.44 93 GLY A N 1
ATOM 725 C CA . GLY A 1 93 ? 0.597 -13.924 -2.577 1.00 98.44 93 GLY A CA 1
ATOM 726 C C . GLY A 1 93 ? 1.867 -14.637 -2.116 1.00 98.44 93 GLY A C 1
ATOM 727 O O . GLY A 1 93 ? 2.853 -13.982 -1.786 1.00 98.44 93 GLY A O 1
ATOM 728 N N . LYS A 1 94 ? 1.893 -15.975 -2.195 1.00 98.50 94 LYS A N 1
ATOM 729 C CA . LYS A 1 94 ? 3.102 -16.764 -1.908 1.00 98.50 94 LYS A CA 1
ATOM 730 C C . LYS A 1 94 ? 4.268 -16.362 -2.818 1.00 98.50 94 LYS A C 1
ATOM 732 O O . LYS A 1 94 ? 5.340 -16.023 -2.323 1.00 98.50 94 LYS A O 1
ATOM 737 N N . ARG A 1 95 ? 4.042 -16.296 -4.136 1.00 98.38 95 ARG A N 1
ATOM 738 C CA . ARG A 1 95 ? 5.065 -15.862 -5.107 1.00 98.38 95 ARG A CA 1
ATOM 739 C C . ARG A 1 95 ? 5.513 -14.415 -4.891 1.00 98.38 95 ARG A C 1
ATOM 741 O O . ARG A 1 95 ? 6.700 -14.131 -5.012 1.00 98.38 95 ARG A O 1
ATOM 748 N N . ALA A 1 96 ? 4.591 -13.510 -4.563 1.00 98.50 96 ALA A N 1
ATOM 749 C CA . ALA A 1 96 ? 4.898 -12.104 -4.299 1.00 98.50 96 ALA A CA 1
ATOM 750 C C . ALA A 1 96 ? 5.799 -11.922 -3.065 1.00 98.50 96 ALA A C 1
ATOM 752 O O . ALA A 1 96 ? 6.628 -11.016 -3.046 1.00 98.50 96 ALA A O 1
ATOM 753 N N . LEU A 1 97 ? 5.688 -12.812 -2.073 1.00 98.50 97 LEU A N 1
ATOM 754 C CA . LEU A 1 97 ? 6.536 -12.845 -0.875 1.00 98.50 97 LEU A CA 1
ATOM 755 C C . LEU A 1 97 ? 7.799 -13.714 -1.025 1.00 98.50 97 LEU A C 1
ATOM 757 O O . LEU A 1 97 ? 8.520 -13.927 -0.045 1.00 98.50 97 LEU A O 1
ATOM 761 N N . GLY A 1 98 ? 8.073 -14.226 -2.230 1.00 97.62 98 GLY A N 1
ATOM 762 C CA . GLY A 1 98 ? 9.224 -15.090 -2.495 1.00 97.62 98 GLY A CA 1
ATOM 763 C C . GLY A 1 98 ? 9.165 -16.432 -1.762 1.00 97.62 98 GLY A C 1
ATOM 764 O O . GLY A 1 98 ? 10.202 -16.959 -1.374 1.00 97.62 98 GLY A O 1
ATOM 765 N N . MET A 1 99 ? 7.965 -16.951 -1.500 1.00 97.38 99 MET A N 1
ATOM 766 C CA . MET A 1 99 ? 7.767 -18.274 -0.908 1.00 97.38 99 MET A CA 1
ATOM 767 C C . MET A 1 99 ? 7.737 -19.345 -1.997 1.00 97.38 99 MET A C 1
ATOM 769 O O . MET A 1 99 ? 7.218 -19.102 -3.090 1.00 97.38 99 MET A O 1
ATOM 773 N N . ASP A 1 100 ? 8.22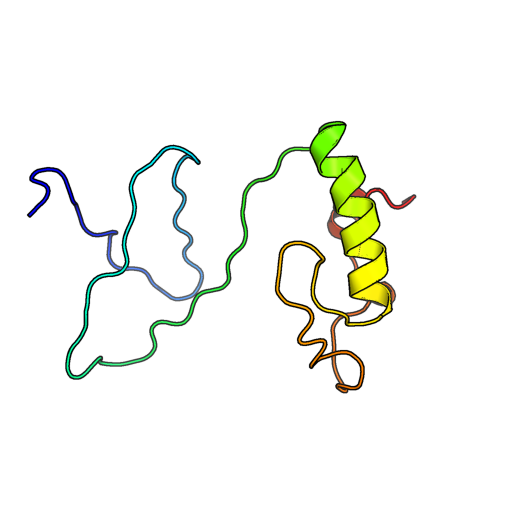2 -20.538 -1.661 1.00 90.25 100 ASP A N 1
ATOM 774 C CA . ASP A 1 100 ? 8.051 -21.721 -2.502 1.00 90.25 100 ASP A CA 1
ATOM 775 C C . ASP A 1 100 ? 6.551 -22.035 -2.675 1.00 90.25 100 ASP A C 1
ATOM 777 O O . ASP A 1 100 ? 5.756 -21.891 -1.734 1.00 90.25 100 ASP A O 1
ATOM 781 N N . VAL A 1 101 ? 6.160 -22.426 -3.892 1.00 82.69 101 VAL A N 1
ATOM 782 C CA . VAL A 1 101 ? 4.774 -22.738 -4.287 1.00 82.69 101 VAL A CA 1
ATOM 783 C C . VAL A 1 101 ? 4.638 -24.122 -4.882 1.00 82.69 101 VAL A C 1
ATOM 785 O O .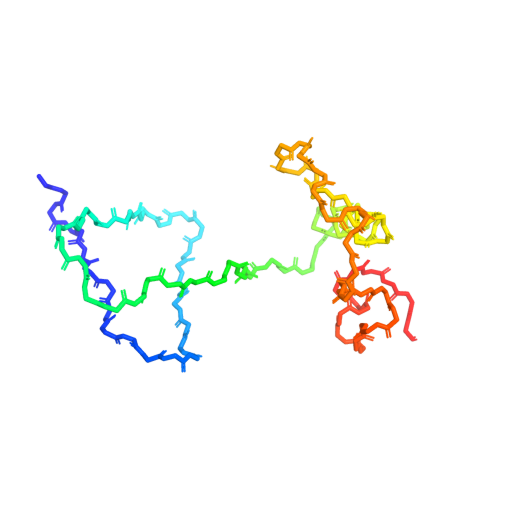 VAL A 1 101 ? 5.575 -24.554 -5.587 1.00 82.69 101 VAL A O 1
#

InterPro domains:
  IPR010856 Gig2-like [PF07350] (3-99)
  IPR010856 Gig2-like [PTHR30613] (3-100)
  IPR027443 Isopenicillin N synthase-like superfamily [G3DSA:2.60.120.330] (1-101)

Foldseek 3Di:
DPPPDDDDDDDDPPDDDDDDPPDDDDDDDDDPDDDDPDDDDDHDDDDDPVQLVQLLQVLVCQQQCFDRPVDPGPSVRNPDPPRDHPVNDDPVSCVSSVHDD

Organism: Escherichia coli (NCBI:txid562)

pLDDT: mean 97.41, std 4.11, range [63.47, 98.81]

Secondary structure (DSSP, 8-state):
--TT--PPPP--TT------TT----PPP-SS--S-------------HHHHHHHHHHHHHHHHTPPPTTS----GGGG-TT---GGG--HHHHHHTT---

Mean predicted aligned error: 3.0 Å

Sequence (101 aa):
MIEALTSIPKLEAGDSVWWHCDVIHSVAPVENQQGWGNVMYIPAAPMCEKNLAYAHKVKAALEKGASPGDFPREDYETNWEGRFTLADLNIHGKRALGMDV

Solvent-accessible surface area (backbone atoms only — not comparable to full-atom values): 7119 Å² total; per-residue (Å²): 128,68,88,83,73,73,82,78,77,93,79,61,97,87,66,84,87,87,76,60,96,85,58,89,81,83,82,82,89,81,77,87,74,81,81,82,93,82,83,80,94,77,82,93,77,71,93,44,74,72,50,48,65,46,23,48,53,45,47,57,18,47,71,52,32,38,46,48,90,96,51,73,85,71,40,75,52,47,81,51,81,92,65,83,46,78,86,72,50,51,76,66,54,32,53,67,35,74,42,90,129

Nearest PDB structures (foldseek):
  2dbi-assembly1_A  TM=9.824E-01  e=8.347E-10  Escherichia coli
  2dbn-assembly1_A  TM=9.803E-01  e=1.645E-09  Escherichia coli
  7twe-assembly1_A  TM=9.622E-01  e=2.717E-04  Yersinia pestis CO92
  4rgk-assembly1_A  TM=9.725E-01  e=2.717E-04  Yersinia pestis
  7twe-assembly2_B  TM=9.675E-01  e=7.027E-04  Yersinia pestis CO92

Radius of gyration: 17.51 Å; Cα contacts (8 Å, |Δi|>4): 56; chains: 1; bounding box: 37×50×33 Å